Protein AF-A0A4Y2XB57-F1 (afdb_monomer_lite)

Radius of gyration: 17.95 Å; chains: 1; bounding box: 43×47×32 Å

pLDDT: mean 83.17, std 13.21, range [32.44, 96.69]

Sequence (147 aa):
MKPYSHQSNEVQKRIFNYLLSRAGRIVENVFGICSSTFHILRKPILLHAEKEAIVTMTVTLLHNFLRASESSNSSYCPPGTFDDDVNGEYVPGLWSKQGDGPILSLQNVPRRAKGQAKAVREAFAQYFNGSGSVPWQHKHLKIFCSL

Secondary structure (DSSP, 8-state):
-PPPPTT---HHHHHHHHHHHHHHHHHHHHHHHHHHH-GGGGS---S-HHHHHHHHHHHHHHHHHHHHSHHHHHHHS-TT-S-EEETTEEE--HHHHTS--S-PPPP----PPPHHHHHHHHHHHHHHHTTT--TTTTTTTT-TT--

Foldseek 3Di:
DDQDPPPDPDPLSLLLNLVVVVVVLVVVQLLLLLCVVPVCSLDPNPDPPVVVVVVVVVSVVVSCVQCVDPVSCCVSPNPQQGWDQDQLDIRHGPSRVVPPGSDDDPDPDDDDDDPVVVVVSVVVSVCCVPVVPDPCSSRNSPPPPDD

Organism: Araneus ventricosus (NCBI:txid182803)

Structure (mmCIF, N/CA/C/O backbone):
data_AF-A0A4Y2XB57-F1
#
_entry.id   AF-A0A4Y2XB57-F1
#
loop_
_atom_site.group_PDB
_atom_site.id
_atom_site.type_symbol
_atom_site.label_atom_id
_atom_site.label_alt_id
_atom_site.label_comp_id
_atom_site.label_asym_id
_atom_site.label_entity_id
_atom_site.label_seq_id
_atom_site.pdbx_PDB_ins_code
_atom_site.Cartn_x
_atom_site.Cartn_y
_atom_site.Cartn_z
_atom_site.occupancy
_atom_site.B_iso_or_equiv
_atom_site.auth_seq_id
_atom_site.auth_comp_id
_atom_site.auth_asym_id
_atom_site.auth_atom_id
_atom_site.pdbx_PDB_model_num
ATOM 1 N N . MET A 1 1 ? -9.200 -3.617 4.477 1.00 86.25 1 MET A N 1
ATOM 2 C CA . MET A 1 1 ? -10.327 -4.585 4.382 1.00 86.25 1 MET A CA 1
ATOM 3 C C . MET A 1 1 ? -10.053 -5.757 5.317 1.00 86.25 1 MET A C 1
ATOM 5 O O . MET A 1 1 ? -8.886 -6.037 5.536 1.00 86.25 1 MET A O 1
ATOM 9 N N . LYS A 1 2 ? -11.063 -6.426 5.899 1.00 85.56 2 LYS A N 1
ATOM 10 C CA . LYS A 1 2 ? -10.803 -7.563 6.808 1.00 85.56 2 LYS A CA 1
ATOM 11 C C . LYS A 1 2 ? -10.494 -8.840 6.006 1.00 85.56 2 LYS A C 1
ATOM 13 O O . LYS A 1 2 ? -11.369 -9.233 5.230 1.00 85.56 2 LYS A O 1
ATOM 18 N N . PRO A 1 3 ? -9.351 -9.520 6.210 1.00 88.81 3 PRO A N 1
ATOM 19 C CA . PRO A 1 3 ? -9.056 -10.781 5.527 1.00 88.81 3 PRO A CA 1
ATOM 20 C C . PRO A 1 3 ? -10.051 -11.893 5.905 1.00 88.81 3 PRO A C 1
ATOM 22 O O . PRO A 1 3 ? -10.810 -11.788 6.881 1.00 88.81 3 PRO A O 1
ATOM 25 N N . TYR A 1 4 ? -10.098 -12.958 5.106 1.00 88.88 4 TYR A N 1
ATOM 26 C CA . TYR A 1 4 ? -10.741 -14.213 5.501 1.00 88.88 4 TYR A CA 1
ATOM 27 C C . TYR A 1 4 ? -9.975 -14.865 6.655 1.00 88.88 4 TYR A C 1
ATOM 29 O O . TYR A 1 4 ? -8.795 -14.587 6.852 1.00 88.88 4 TYR A O 1
ATOM 37 N N . SER A 1 5 ? -10.646 -15.739 7.411 1.00 84.81 5 SER A N 1
ATOM 38 C CA . SER A 1 5 ? -9.977 -16.530 8.450 1.00 84.81 5 SER A CA 1
ATOM 39 C C . SER A 1 5 ? -8.834 -17.344 7.839 1.00 84.81 5 SER A C 1
ATOM 41 O O . SER A 1 5 ? -9.036 -17.999 6.816 1.00 84.81 5 SER A O 1
ATOM 43 N N . HIS A 1 6 ? -7.665 -17.339 8.483 1.00 72.12 6 HIS A N 1
ATOM 44 C CA . HIS A 1 6 ? -6.500 -18.122 8.054 1.00 72.12 6 HIS A CA 1
ATOM 45 C C . HIS A 1 6 ? -6.742 -19.639 8.135 1.00 72.12 6 HIS A C 1
ATOM 47 O O . HIS A 1 6 ? -6.071 -20.398 7.451 1.00 72.12 6 HIS A O 1
ATOM 53 N N . GLN A 1 7 ? -7.751 -20.077 8.897 1.00 71.06 7 GLN A N 1
ATOM 54 C CA . GLN A 1 7 ? -8.180 -21.481 8.992 1.00 71.06 7 GLN A CA 1
ATOM 55 C C . GLN A 1 7 ? -9.039 -21.941 7.798 1.00 71.06 7 GLN A C 1
ATOM 57 O O . GLN A 1 7 ? -9.538 -23.062 7.776 1.00 71.06 7 GLN A O 1
ATOM 62 N N . SER A 1 8 ? -9.277 -21.068 6.817 1.00 68.56 8 SER A N 1
ATOM 63 C CA . SER A 1 8 ? -10.039 -21.415 5.623 1.00 68.56 8 SER A CA 1
ATOM 64 C C . SER A 1 8 ? -9.227 -22.323 4.696 1.00 68.56 8 SER A C 1
ATOM 66 O O . SER A 1 8 ? -8.227 -21.892 4.125 1.00 68.56 8 SER A O 1
ATOM 68 N N . ASN A 1 9 ? -9.727 -23.536 4.452 1.00 71.31 9 ASN A N 1
ATOM 69 C CA . ASN A 1 9 ? -9.143 -24.473 3.483 1.00 71.31 9 ASN A CA 1
ATOM 70 C C . ASN A 1 9 ? -9.411 -24.083 2.018 1.00 71.31 9 ASN A C 1
ATOM 72 O O . ASN A 1 9 ? -8.830 -24.657 1.100 1.00 71.31 9 ASN A O 1
ATOM 76 N N . GLU A 1 10 ? -10.269 -23.090 1.777 1.00 86.25 10 GLU A N 1
ATOM 77 C CA . GLU A 1 10 ? -10.564 -22.619 0.427 1.00 86.25 10 GLU A CA 1
ATOM 78 C C . GLU A 1 10 ? -9.383 -21.835 -0.165 1.00 86.25 10 GLU A C 1
ATOM 80 O O . GLU A 1 10 ? -9.053 -20.728 0.274 1.00 86.25 10 GLU A O 1
ATOM 85 N N . VAL A 1 11 ? -8.793 -22.394 -1.223 1.00 86.25 11 VAL A N 1
ATOM 86 C CA . VAL A 1 11 ? -7.692 -21.807 -2.009 1.00 86.25 11 VAL A CA 1
ATOM 87 C C . VAL A 1 11 ? -7.993 -20.367 -2.435 1.00 86.25 11 VAL A C 1
ATOM 89 O O . VAL A 1 11 ? -7.152 -19.484 -2.305 1.00 86.25 11 VAL A O 1
ATOM 92 N N . GLN A 1 12 ? -9.226 -20.117 -2.859 1.00 88.25 12 GLN A N 1
ATOM 93 C CA . GLN A 1 12 ? -9.713 -18.831 -3.359 1.00 88.25 12 GLN A CA 1
ATOM 94 C C . GLN A 1 12 ? -9.593 -17.710 -2.313 1.00 88.25 12 GLN A C 1
ATOM 96 O O . GLN A 1 12 ? -9.166 -16.590 -2.608 1.00 88.25 12 GLN A O 1
ATOM 101 N N . LYS A 1 13 ? -9.912 -18.032 -1.053 1.00 90.00 13 LYS A N 1
ATOM 102 C CA . LYS A 1 13 ? -9.796 -17.112 0.087 1.00 90.00 13 LYS A CA 1
ATOM 103 C C . LYS A 1 13 ? -8.337 -16.861 0.464 1.00 90.00 13 LYS A C 1
ATOM 105 O O . LYS A 1 13 ? -7.999 -15.747 0.860 1.00 90.00 13 LYS A O 1
ATOM 110 N N . ARG A 1 14 ? -7.466 -17.865 0.304 1.00 86.81 14 ARG A N 1
ATOM 111 C CA . ARG A 1 14 ? -6.014 -17.723 0.511 1.00 86.81 14 ARG A CA 1
ATOM 112 C C . ARG A 1 14 ? -5.379 -16.828 -0.553 1.00 86.81 14 ARG A C 1
ATOM 114 O O . ARG A 1 14 ? -4.599 -15.955 -0.189 1.00 86.81 14 ARG A O 1
ATOM 121 N N . ILE A 1 15 ? -5.769 -16.981 -1.822 1.00 88.44 15 ILE A N 1
ATOM 122 C CA . ILE A 1 15 ? -5.366 -16.089 -2.925 1.00 88.44 15 ILE A CA 1
ATOM 123 C C . ILE A 1 15 ? -5.759 -14.648 -2.600 1.00 88.44 15 ILE A C 1
ATOM 125 O O . ILE A 1 15 ? -4.913 -13.757 -2.621 1.00 88.44 15 ILE A O 1
ATOM 129 N N . PHE A 1 16 ? -7.019 -14.424 -2.221 1.00 90.88 16 PHE A N 1
ATOM 130 C CA . PHE A 1 16 ? -7.487 -13.092 -1.846 1.00 90.88 16 PHE A CA 1
ATOM 131 C C . PHE A 1 16 ? -6.685 -12.500 -0.675 1.00 90.88 16 PHE A C 1
ATOM 133 O O . PHE A 1 16 ? -6.247 -11.354 -0.749 1.00 90.88 16 PHE A O 1
ATOM 140 N N . ASN A 1 17 ? -6.477 -13.269 0.400 1.00 88.94 17 ASN A N 1
ATOM 141 C CA . ASN A 1 17 ? -5.705 -12.808 1.555 1.00 88.94 17 ASN A CA 1
ATOM 142 C C . ASN A 1 17 ? -4.265 -12.449 1.165 1.00 88.94 17 ASN A C 1
ATOM 144 O O . ASN A 1 17 ? -3.777 -11.405 1.589 1.00 88.94 17 ASN A O 1
ATOM 148 N N . TYR A 1 18 ? -3.616 -13.264 0.327 1.00 86.69 18 TYR A N 1
ATOM 149 C CA . TYR A 1 18 ? -2.281 -12.969 -0.189 1.00 86.69 18 TYR A CA 1
ATOM 150 C C . TYR A 1 18 ? -2.250 -11.640 -0.945 1.00 86.69 18 TYR A C 1
ATOM 152 O O . TYR A 1 18 ? -1.437 -10.773 -0.629 1.00 86.69 18 TYR A O 1
ATOM 160 N N . LEU A 1 19 ? -3.150 -11.456 -1.913 1.00 87.94 19 LEU A N 1
ATOM 161 C CA . LEU A 1 19 ? -3.221 -10.229 -2.708 1.00 87.94 19 LEU A CA 1
ATOM 162 C C . LEU A 1 19 ? -3.498 -9.004 -1.835 1.00 87.94 19 LEU A C 1
ATOM 164 O O . LEU A 1 19 ? -2.878 -7.961 -2.029 1.00 87.94 19 LEU A O 1
ATOM 168 N N . LEU A 1 20 ? -4.380 -9.141 -0.842 1.00 89.56 20 LEU A N 1
ATOM 169 C CA . LEU A 1 20 ? -4.674 -8.080 0.114 1.00 89.56 20 LEU A CA 1
ATOM 170 C C . LEU A 1 20 ? -3.430 -7.695 0.927 1.00 89.56 20 LEU A C 1
ATOM 172 O O . LEU A 1 20 ? -3.137 -6.508 1.058 1.00 89.56 20 LEU A O 1
ATOM 176 N N . SER A 1 21 ? -2.686 -8.675 1.442 1.00 85.12 21 SER A N 1
ATOM 177 C CA . SER A 1 21 ? -1.428 -8.425 2.151 1.00 85.12 21 SER A CA 1
ATOM 178 C C . SER A 1 21 ? -0.372 -7.811 1.236 1.00 85.12 21 SER A C 1
ATOM 180 O O . SER A 1 21 ? 0.281 -6.848 1.625 1.00 85.12 21 SER A O 1
ATOM 182 N N . ARG A 1 22 ? -0.226 -8.312 0.004 1.00 86.00 22 ARG A N 1
ATOM 183 C CA . ARG A 1 22 ? 0.715 -7.774 -0.988 1.00 86.00 22 ARG A CA 1
ATOM 184 C C . ARG A 1 22 ? 0.400 -6.318 -1.333 1.00 86.00 22 ARG A C 1
ATOM 186 O O . ARG A 1 22 ? 1.313 -5.503 -1.379 1.00 86.00 22 ARG A O 1
ATOM 193 N N . ALA A 1 23 ? -0.874 -5.975 -1.519 1.00 88.31 23 ALA A N 1
ATOM 194 C CA . ALA A 1 23 ? -1.301 -4.592 -1.724 1.00 88.31 23 ALA A CA 1
ATOM 195 C C . ALA A 1 23 ? -0.975 -3.707 -0.509 1.00 88.31 23 ALA A C 1
ATOM 197 O O . ALA A 1 23 ? -0.488 -2.593 -0.688 1.00 88.31 23 ALA A O 1
ATOM 198 N N . GLY A 1 24 ? -1.181 -4.216 0.713 1.00 86.62 24 GLY A N 1
ATOM 199 C CA . GLY A 1 24 ? -0.780 -3.537 1.950 1.00 86.62 24 GLY A CA 1
ATOM 200 C C . GLY A 1 24 ? 0.713 -3.203 1.979 1.00 86.62 24 GLY A C 1
ATOM 201 O O . GLY A 1 24 ? 1.066 -2.041 2.150 1.00 86.62 24 GLY A O 1
ATOM 202 N N . ARG A 1 25 ? 1.575 -4.184 1.684 1.00 84.19 25 ARG A N 1
ATOM 203 C CA . ARG A 1 25 ? 3.036 -3.990 1.620 1.00 84.19 25 ARG A CA 1
ATOM 204 C C . ARG A 1 25 ? 3.453 -2.938 0.598 1.00 84.19 25 ARG A C 1
ATOM 206 O O . ARG A 1 25 ? 4.346 -2.152 0.867 1.00 84.19 25 ARG A O 1
ATOM 213 N N . ILE A 1 26 ? 2.815 -2.894 -0.577 1.00 87.00 26 ILE A N 1
ATOM 214 C CA . ILE A 1 26 ? 3.115 -1.872 -1.598 1.00 87.00 26 ILE A CA 1
ATOM 215 C C . ILE A 1 26 ? 2.830 -0.469 -1.053 1.00 87.00 26 ILE A C 1
ATOM 217 O O . ILE A 1 26 ? 3.617 0.451 -1.268 1.00 87.00 26 ILE A O 1
ATOM 221 N N . VAL A 1 27 ? 1.715 -0.306 -0.343 1.00 88.25 27 VAL A N 1
ATOM 222 C CA . VAL A 1 27 ? 1.348 0.971 0.275 1.00 88.25 27 VAL A CA 1
ATOM 223 C C . VAL A 1 27 ? 2.339 1.332 1.386 1.00 88.25 27 VAL A C 1
ATOM 225 O O . VAL A 1 27 ? 2.857 2.448 1.396 1.00 88.25 27 VAL A O 1
ATOM 228 N N . GLU A 1 28 ? 2.656 0.389 2.272 1.00 85.88 28 GLU A N 1
ATOM 229 C CA . GLU A 1 28 ? 3.623 0.572 3.363 1.00 85.88 28 GLU A CA 1
ATOM 230 C C . GLU A 1 28 ? 5.021 0.926 2.844 1.00 85.88 28 GLU A C 1
ATOM 232 O O . GLU A 1 28 ? 5.608 1.889 3.325 1.00 85.88 28 GLU A O 1
ATOM 237 N N . ASN A 1 29 ? 5.496 0.248 1.795 1.00 87.56 29 ASN A N 1
ATOM 238 C CA . ASN A 1 29 ? 6.737 0.556 1.081 1.00 87.56 29 ASN A CA 1
ATOM 239 C C . ASN A 1 29 ? 6.827 2.038 0.679 1.00 87.56 29 ASN A C 1
ATOM 241 O O . ASN A 1 29 ? 7.823 2.712 0.948 1.00 87.56 29 ASN A O 1
ATOM 245 N N . VAL A 1 30 ? 5.781 2.560 0.028 1.00 89.25 30 VAL A N 1
ATOM 246 C CA . VAL A 1 30 ? 5.756 3.953 -0.445 1.00 89.25 30 VAL A CA 1
ATOM 247 C C . VAL A 1 30 ? 5.736 4.923 0.732 1.00 89.25 30 VAL A C 1
ATOM 249 O O . VAL A 1 30 ? 6.522 5.871 0.756 1.00 89.25 30 VAL A O 1
ATOM 252 N N . PHE A 1 31 ? 4.879 4.689 1.729 1.00 87.69 31 PHE A N 1
ATOM 253 C CA . PHE A 1 31 ? 4.825 5.545 2.914 1.00 87.69 31 PHE A CA 1
ATOM 254 C C . PHE A 1 31 ? 6.129 5.511 3.714 1.00 87.69 31 PHE A C 1
ATOM 256 O O . PHE A 1 31 ? 6.581 6.558 4.174 1.00 87.69 31 PHE A O 1
ATOM 263 N N . GLY A 1 32 ? 6.763 4.348 3.836 1.00 86.56 32 GLY A N 1
ATOM 264 C CA . GLY A 1 32 ? 8.053 4.164 4.486 1.00 86.56 32 GLY A CA 1
ATOM 265 C C . GLY A 1 32 ? 9.127 5.055 3.873 1.00 86.56 32 GLY A C 1
ATOM 266 O O . GLY A 1 32 ? 9.702 5.889 4.570 1.00 86.56 32 GLY A O 1
ATOM 267 N N . ILE A 1 33 ? 9.312 4.969 2.556 1.00 88.94 33 ILE A N 1
ATOM 268 C CA . ILE A 1 33 ? 10.293 5.775 1.807 1.00 88.94 33 ILE A CA 1
ATOM 269 C C . ILE A 1 33 ? 9.960 7.270 1.856 1.00 88.94 33 ILE A C 1
ATOM 271 O O . ILE A 1 33 ? 10.834 8.114 2.078 1.00 88.94 33 ILE A O 1
ATOM 275 N N . CYS A 1 34 ? 8.688 7.625 1.669 1.00 91.25 34 CYS A N 1
ATOM 276 C CA . CYS A 1 34 ? 8.257 9.016 1.754 1.00 91.25 34 CYS A CA 1
ATOM 277 C C . CYS A 1 34 ? 8.486 9.585 3.158 1.00 91.25 34 CYS A C 1
ATOM 279 O O . CYS A 1 34 ? 8.935 10.717 3.283 1.00 91.25 34 CYS A O 1
ATOM 281 N N . SER A 1 35 ? 8.228 8.818 4.215 1.00 87.88 35 SER A N 1
ATOM 282 C CA . SER A 1 35 ? 8.407 9.276 5.595 1.00 87.88 35 SER A CA 1
ATOM 283 C C . SER A 1 35 ? 9.872 9.329 6.037 1.00 87.88 35 SER A C 1
ATOM 285 O O . SER A 1 35 ? 10.237 10.219 6.808 1.00 87.88 35 SER A O 1
ATOM 287 N N . SER A 1 36 ? 10.726 8.438 5.521 1.00 85.88 36 SER A N 1
ATOM 288 C CA . SER A 1 36 ? 12.169 8.478 5.779 1.00 85.88 36 SER A CA 1
ATOM 289 C C . SER A 1 36 ? 12.833 9.671 5.094 1.00 85.88 36 SER A C 1
ATOM 291 O O . SER A 1 36 ? 13.729 10.275 5.675 1.00 85.88 36 SER A O 1
ATOM 293 N N . THR A 1 37 ? 12.357 10.058 3.905 1.00 88.94 37 THR A N 1
ATOM 294 C CA . THR A 1 37 ? 12.928 11.188 3.156 1.00 88.94 37 THR A CA 1
ATOM 295 C C . THR A 1 37 ? 12.294 12.526 3.535 1.00 88.94 37 THR A C 1
ATOM 297 O O . THR A 1 37 ? 12.988 13.508 3.794 1.00 88.94 37 THR A O 1
ATOM 300 N N . PHE A 1 38 ? 10.964 12.600 3.568 1.00 91.69 38 PHE A N 1
ATOM 301 C CA . PHE A 1 38 ? 10.224 13.832 3.824 1.00 91.69 38 PHE A CA 1
ATOM 302 C C . PHE A 1 38 ? 9.823 13.890 5.295 1.00 91.69 38 PHE A C 1
ATOM 304 O O . PHE A 1 38 ? 8.746 13.449 5.695 1.00 91.69 38 PHE A O 1
ATOM 311 N N . HIS A 1 39 ? 10.687 14.493 6.112 1.00 88.62 39 HIS A N 1
ATOM 312 C CA . HIS A 1 39 ? 10.518 14.563 7.567 1.00 88.62 39 HIS A CA 1
ATOM 313 C C . HIS A 1 39 ? 9.185 15.166 8.041 1.00 88.62 39 HIS A C 1
ATOM 315 O O . HIS A 1 39 ? 8.753 14.869 9.155 1.00 88.62 39 HIS A O 1
ATOM 321 N N . ILE A 1 40 ? 8.507 15.959 7.203 1.00 90.25 40 ILE A N 1
ATOM 322 C CA . ILE A 1 40 ? 7.161 16.478 7.483 1.00 90.25 40 ILE A CA 1
ATOM 323 C C . ILE A 1 40 ? 6.134 15.363 7.739 1.00 90.25 40 ILE A C 1
ATOM 325 O O . ILE A 1 40 ? 5.201 15.571 8.505 1.00 90.25 40 ILE A O 1
ATOM 329 N N . LEU A 1 41 ? 6.332 14.171 7.165 1.00 89.06 41 LEU A N 1
ATOM 330 C CA . LEU A 1 41 ? 5.455 13.013 7.348 1.00 89.06 41 LEU A CA 1
ATOM 331 C C . LEU A 1 41 ? 5.780 12.184 8.601 1.00 89.06 41 LEU A C 1
ATOM 333 O O . LEU A 1 41 ? 5.040 11.260 8.927 1.00 89.06 41 LEU A O 1
ATOM 337 N N . ARG A 1 42 ? 6.882 12.472 9.311 1.00 85.00 42 ARG A N 1
ATOM 338 C CA . ARG A 1 42 ? 7.278 11.712 10.515 1.00 85.00 42 ARG A CA 1
ATOM 339 C C . ARG A 1 42 ? 6.477 12.096 11.757 1.00 85.00 42 ARG A C 1
ATOM 341 O O . ARG A 1 42 ? 6.538 11.389 12.759 1.00 85.00 42 ARG A O 1
ATOM 348 N N . LYS A 1 43 ? 5.780 13.233 11.726 1.00 83.31 43 LYS A N 1
ATOM 349 C CA . LYS A 1 43 ? 4.985 13.764 12.839 1.00 83.31 43 LYS A CA 1
ATOM 350 C C . LYS A 1 43 ? 3.585 14.133 12.346 1.00 83.31 43 LYS A C 1
ATOM 352 O O . LYS A 1 43 ? 3.434 14.427 11.162 1.00 83.31 43 LYS A O 1
ATOM 357 N N . PRO A 1 44 ? 2.575 14.160 13.236 1.00 85.31 44 PRO A N 1
ATOM 358 C CA . PRO A 1 44 ? 1.261 14.685 12.891 1.00 85.31 44 PRO A CA 1
ATOM 359 C C . PRO 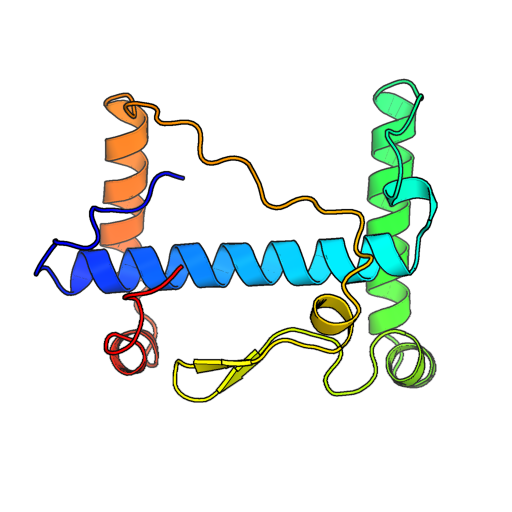A 1 44 ? 1.373 16.078 12.263 1.00 85.31 44 PRO A C 1
ATOM 361 O O . PRO A 1 44 ? 2.038 16.962 12.810 1.00 85.31 44 PRO A O 1
ATOM 364 N N . ILE A 1 45 ? 0.730 16.265 11.111 1.00 87.81 45 ILE A N 1
ATOM 365 C CA . ILE A 1 45 ? 0.742 17.535 10.390 1.00 87.81 45 ILE A CA 1
ATOM 366 C C . ILE A 1 45 ? -0.270 18.461 11.068 1.00 87.81 45 ILE A C 1
ATOM 368 O O . ILE A 1 45 ? -1.476 18.305 10.918 1.00 87.81 45 ILE A O 1
ATOM 372 N N . LEU A 1 46 ? 0.220 19.435 11.834 1.00 90.62 46 LEU A N 1
ATOM 373 C CA . LEU A 1 46 ? -0.615 20.415 12.538 1.00 90.62 46 LEU A CA 1
ATOM 374 C C . LEU A 1 46 ? -1.034 21.564 11.601 1.00 90.62 46 LEU A C 1
ATOM 376 O O . LEU A 1 46 ? -0.736 22.729 11.857 1.00 90.62 46 LEU A O 1
ATOM 380 N N . LEU A 1 47 ? -1.681 21.231 10.482 1.00 92.06 47 LEU A N 1
ATOM 381 C CA . LEU A 1 47 ? -2.195 22.184 9.494 1.00 92.06 47 LEU A CA 1
ATOM 382 C C . LEU A 1 47 ? -3.696 21.970 9.268 1.00 92.06 47 LEU A C 1
ATOM 384 O O . LEU A 1 47 ? -4.251 20.926 9.592 1.00 92.06 47 LEU A O 1
ATOM 388 N N . HIS A 1 48 ? -4.360 22.962 8.675 1.00 94.56 48 HIS A N 1
ATOM 389 C CA . HIS A 1 48 ? -5.720 22.782 8.169 1.00 94.56 48 HIS A CA 1
ATOM 390 C C . HIS A 1 48 ? -5.735 21.801 6.989 1.00 94.56 48 HIS A C 1
ATOM 392 O O . HIS A 1 48 ? -4.786 21.775 6.202 1.00 94.56 48 HIS A O 1
ATOM 398 N N . ALA A 1 49 ? -6.842 21.069 6.830 1.00 93.19 49 ALA A N 1
ATOM 399 C CA . ALA A 1 49 ? -7.002 20.014 5.825 1.00 93.19 49 ALA A CA 1
ATOM 400 C C . ALA A 1 49 ? -6.642 20.459 4.393 1.00 93.19 49 ALA A C 1
ATOM 402 O O . ALA A 1 49 ? -6.036 19.701 3.643 1.00 93.19 49 ALA A O 1
ATOM 403 N N . GLU A 1 50 ? -6.945 21.708 4.024 1.00 94.81 50 GLU A N 1
ATOM 404 C CA . GLU A 1 50 ? -6.583 22.272 2.715 1.00 94.81 50 GLU A CA 1
ATOM 405 C C . GLU A 1 50 ? -5.065 22.303 2.492 1.00 94.81 50 GLU A C 1
ATOM 407 O O . GLU A 1 50 ? -4.569 21.913 1.436 1.00 94.81 50 GLU A O 1
ATOM 412 N N . LYS A 1 51 ? -4.305 22.729 3.507 1.00 94.06 51 LYS A N 1
ATOM 413 C CA . LYS A 1 51 ? -2.840 22.792 3.443 1.00 94.06 51 LYS A CA 1
ATOM 414 C C . LYS A 1 51 ? -2.219 21.405 3.553 1.00 94.06 51 LYS A C 1
ATOM 416 O O . LYS A 1 51 ? -1.236 21.136 2.871 1.00 94.06 51 LYS A O 1
ATOM 421 N N . GLU A 1 52 ? -2.795 20.527 4.372 1.00 93.25 52 GLU A N 1
ATOM 422 C CA . GLU A 1 52 ? -2.371 19.128 4.467 1.00 93.25 52 GLU A CA 1
ATOM 423 C C . GLU A 1 52 ? -2.481 18.428 3.105 1.00 93.25 52 GLU A C 1
ATOM 425 O O . GLU A 1 52 ? -1.509 17.827 2.652 1.00 93.25 52 GLU A O 1
ATOM 430 N N . ALA A 1 53 ? -3.600 18.602 2.392 1.00 94.56 53 ALA A N 1
ATOM 431 C CA . ALA A 1 53 ? -3.790 18.032 1.059 1.00 94.56 53 ALA A CA 1
ATOM 432 C C . ALA A 1 53 ? -2.726 18.515 0.055 1.00 94.56 53 ALA A C 1
ATOM 434 O O . ALA A 1 53 ? -2.176 17.713 -0.705 1.00 94.56 53 ALA A O 1
ATOM 435 N N . ILE A 1 54 ? -2.383 19.810 0.085 1.00 96.50 54 ILE A N 1
ATOM 436 C CA . ILE A 1 54 ? -1.315 20.380 -0.751 1.00 96.50 54 ILE A CA 1
ATOM 437 C C . ILE A 1 54 ? 0.037 19.745 -0.406 1.00 96.50 54 ILE A C 1
ATOM 439 O O . ILE A 1 54 ? 0.783 19.364 -1.311 1.00 96.50 54 ILE A O 1
ATOM 443 N N . VAL A 1 55 ? 0.353 19.588 0.883 1.00 95.25 55 VAL A N 1
ATOM 444 C CA . VAL A 1 55 ? 1.591 18.937 1.339 1.00 95.25 55 VAL A CA 1
ATOM 445 C C . VAL A 1 55 ? 1.654 17.491 0.844 1.00 95.25 55 VAL A C 1
ATOM 447 O O . VAL A 1 55 ? 2.654 17.103 0.238 1.00 95.25 55 VAL A O 1
ATOM 450 N N . THR A 1 56 ? 0.591 16.704 1.024 1.00 94.00 56 THR A N 1
ATOM 451 C CA . THR A 1 56 ? 0.534 15.302 0.577 1.00 94.00 56 THR A CA 1
ATOM 452 C C . THR A 1 56 ? 0.710 15.175 -0.936 1.00 94.00 56 THR A C 1
ATOM 454 O O . THR A 1 56 ? 1.459 14.314 -1.411 1.00 94.00 56 THR A O 1
ATOM 457 N N . MET A 1 57 ? 0.059 16.048 -1.709 1.00 95.94 57 MET A N 1
ATOM 458 C CA . MET A 1 57 ? 0.185 16.055 -3.166 1.00 95.94 57 MET A CA 1
ATOM 459 C C . MET A 1 57 ? 1.599 16.451 -3.599 1.00 95.94 57 MET A C 1
ATOM 461 O O . MET A 1 57 ? 2.174 15.805 -4.471 1.00 95.94 57 MET A O 1
ATOM 465 N N . THR A 1 58 ? 2.198 17.444 -2.940 1.00 96.69 58 THR A N 1
ATOM 466 C CA . THR A 1 58 ? 3.581 17.874 -3.197 1.00 96.69 58 THR A CA 1
ATOM 467 C C . THR A 1 58 ? 4.574 16.748 -2.923 1.00 96.69 58 THR A C 1
ATOM 469 O O . THR A 1 58 ? 5.442 16.482 -3.751 1.00 96.69 58 THR A O 1
ATOM 472 N N . VAL A 1 59 ? 4.418 16.028 -1.808 1.00 96.00 59 VAL A N 1
ATOM 473 C CA . VAL A 1 59 ? 5.243 14.854 -1.484 1.00 96.00 59 VAL A CA 1
ATOM 474 C C . VAL A 1 59 ? 5.111 13.773 -2.556 1.00 96.00 59 VAL A C 1
ATOM 476 O O . VAL A 1 59 ? 6.114 13.209 -2.986 1.00 96.00 59 VAL A O 1
ATOM 479 N N . THR A 1 60 ? 3.891 13.508 -3.024 1.00 95.12 60 THR A N 1
ATOM 480 C CA . THR A 1 60 ? 3.635 12.497 -4.060 1.00 95.12 60 THR A CA 1
ATOM 481 C C . THR A 1 60 ? 4.267 12.901 -5.395 1.00 95.12 60 THR A C 1
ATOM 483 O O . THR A 1 60 ? 4.897 12.078 -6.059 1.00 95.12 60 THR A O 1
ATOM 486 N N . LEU A 1 61 ? 4.158 14.178 -5.774 1.00 96.44 61 LEU A N 1
ATOM 487 C CA . LEU A 1 61 ? 4.803 14.726 -6.968 1.00 96.44 61 LEU A CA 1
ATOM 488 C C . LEU A 1 61 ? 6.329 14.620 -6.882 1.00 96.44 61 LEU A C 1
ATOM 490 O O . LEU A 1 61 ? 6.954 14.152 -7.831 1.00 96.44 61 LEU A O 1
ATOM 494 N N . LEU A 1 62 ? 6.922 14.989 -5.744 1.00 95.56 62 LEU A N 1
ATOM 495 C CA . LEU A 1 62 ? 8.365 14.886 -5.520 1.00 95.56 62 LEU A CA 1
ATOM 496 C C . LEU A 1 62 ? 8.846 13.433 -5.548 1.00 95.56 62 LEU A C 1
ATOM 498 O O . LEU A 1 62 ? 9.852 13.146 -6.188 1.00 95.56 62 LEU A O 1
ATOM 502 N N . HIS A 1 63 ? 8.119 12.511 -4.912 1.00 94.00 63 HIS A N 1
ATOM 503 C CA . HIS A 1 63 ? 8.420 11.079 -4.968 1.00 94.00 63 HIS A CA 1
ATOM 504 C C . HIS A 1 63 ? 8.455 10.573 -6.416 1.00 94.00 63 HIS A C 1
ATOM 506 O O . HIS A 1 63 ? 9.418 9.926 -6.827 1.00 94.00 63 HIS A O 1
ATOM 512 N N . ASN A 1 64 ? 7.432 10.906 -7.207 1.00 94.44 64 ASN A N 1
ATOM 513 C CA . ASN A 1 64 ? 7.357 10.505 -8.611 1.00 94.44 64 ASN A CA 1
ATOM 514 C C . ASN A 1 64 ? 8.486 11.129 -9.440 1.00 94.44 64 ASN A C 1
ATOM 516 O O . ASN A 1 64 ? 9.111 10.435 -10.238 1.00 94.44 64 ASN A O 1
ATOM 520 N N . PHE A 1 65 ? 8.778 12.413 -9.224 1.00 94.75 65 PHE A N 1
ATOM 521 C CA . PHE A 1 65 ? 9.857 13.124 -9.907 1.00 94.75 65 PHE A CA 1
ATOM 522 C C . PHE A 1 65 ? 11.231 12.502 -9.620 1.00 94.75 65 PHE A C 1
ATOM 524 O O . PHE A 1 65 ? 11.976 12.202 -10.551 1.00 94.75 65 PHE A O 1
ATOM 531 N N . LEU A 1 66 ? 11.545 12.235 -8.347 1.00 94.12 66 LEU A N 1
ATOM 532 C CA . LEU A 1 66 ? 12.824 11.643 -7.935 1.00 94.12 66 LEU A CA 1
ATOM 533 C C . LEU A 1 66 ? 13.017 10.219 -8.465 1.00 94.12 66 LEU A C 1
ATOM 535 O O . LEU A 1 66 ? 14.152 9.809 -8.708 1.00 94.12 66 LEU A O 1
ATOM 539 N N . ARG A 1 67 ? 11.925 9.477 -8.672 1.00 92.69 67 ARG A N 1
ATOM 540 C CA . ARG A 1 67 ? 11.956 8.133 -9.262 1.00 92.69 67 ARG A CA 1
ATOM 541 C C . ARG A 1 67 ? 12.020 8.124 -10.785 1.00 92.69 67 ARG A C 1
ATOM 543 O O . ARG A 1 67 ? 12.447 7.123 -11.350 1.00 92.69 67 ARG A O 1
ATOM 550 N N . ALA A 1 68 ? 11.575 9.190 -11.445 1.00 93.50 68 ALA A N 1
ATOM 551 C CA . ALA A 1 68 ? 11.498 9.241 -12.902 1.00 93.50 68 ALA A CA 1
ATOM 552 C C . ALA A 1 68 ? 12.875 9.370 -13.573 1.00 93.50 68 ALA A C 1
ATOM 554 O O . ALA A 1 68 ? 13.057 8.860 -14.675 1.00 93.50 68 ALA A O 1
ATOM 555 N N . SER A 1 69 ? 13.837 10.038 -12.928 1.00 91.75 69 SER A N 1
ATOM 556 C CA . SER A 1 69 ? 15.199 10.176 -13.456 1.00 91.75 69 SER A CA 1
ATOM 557 C C . SER A 1 69 ? 16.128 9.106 -12.888 1.00 91.75 69 SER A C 1
ATOM 559 O O . SER A 1 69 ? 16.210 8.931 -11.675 1.00 91.75 69 SER A O 1
ATOM 561 N N . GLU A 1 70 ? 16.886 8.433 -13.754 1.00 85.31 70 GLU A N 1
ATOM 562 C CA . GLU A 1 70 ? 17.855 7.403 -13.357 1.00 85.31 70 GLU A CA 1
ATOM 563 C C . GLU A 1 70 ? 18.931 7.956 -12.407 1.00 85.31 70 GLU A C 1
ATOM 565 O O . GLU A 1 70 ? 19.261 7.322 -11.405 1.00 85.31 70 GLU A O 1
ATOM 570 N N . SER A 1 71 ? 19.394 9.187 -12.656 1.00 86.75 71 SER A N 1
ATOM 571 C CA . SER A 1 71 ? 20.429 9.858 -11.858 1.00 86.75 71 SER A CA 1
ATOM 572 C C . SER A 1 71 ? 19.996 10.193 -10.428 1.00 86.75 71 SER A C 1
ATOM 574 O O . SER A 1 71 ? 20.817 10.172 -9.512 1.00 86.75 71 SER A O 1
ATOM 576 N N . SER A 1 72 ? 18.714 10.508 -10.213 1.00 89.19 72 SER A N 1
ATOM 577 C CA . SER A 1 72 ? 18.172 10.758 -8.873 1.00 89.19 72 SER A CA 1
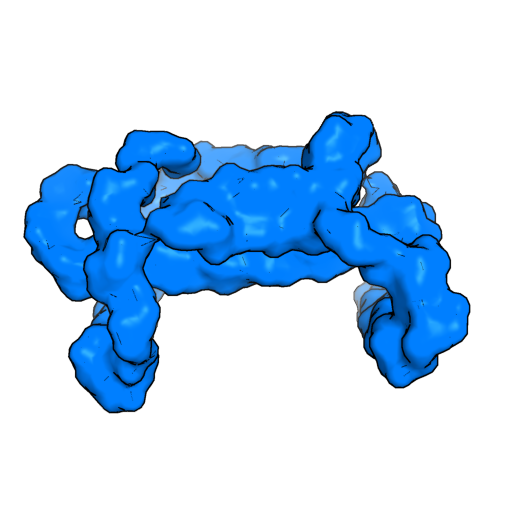ATOM 578 C C . SER A 1 72 ? 17.679 9.476 -8.219 1.00 89.19 72 SER A C 1
ATOM 580 O O . SER A 1 72 ? 17.826 9.324 -7.008 1.00 89.19 72 SER A O 1
ATOM 582 N N . ASN A 1 73 ? 17.135 8.538 -8.996 1.00 90.94 73 ASN A N 1
ATOM 583 C CA . ASN A 1 73 ? 16.564 7.300 -8.482 1.00 90.94 73 ASN A CA 1
ATOM 584 C C . ASN A 1 73 ? 17.627 6.408 -7.830 1.00 90.94 73 ASN A C 1
ATOM 586 O O . ASN A 1 73 ? 17.359 5.843 -6.775 1.00 90.94 73 ASN A O 1
ATOM 590 N N . SER A 1 74 ? 18.844 6.339 -8.384 1.00 88.81 74 SER A N 1
ATOM 591 C CA . SER A 1 74 ? 19.941 5.565 -7.780 1.00 88.81 74 SER A CA 1
ATOM 592 C C . SER A 1 74 ? 20.283 6.021 -6.357 1.00 88.81 74 SER A C 1
ATOM 594 O O . SER A 1 74 ? 20.673 5.205 -5.528 1.00 88.81 74 SER A O 1
ATOM 596 N N . SER A 1 75 ? 20.121 7.316 -6.077 1.00 89.50 75 SER A N 1
ATOM 597 C CA . SER A 1 75 ? 20.390 7.919 -4.768 1.00 89.50 75 SER A CA 1
ATOM 598 C C . SER A 1 75 ? 19.153 7.929 -3.864 1.00 89.50 75 SER A C 1
ATOM 600 O O . SER A 1 75 ? 19.271 7.742 -2.658 1.00 89.50 75 SER A O 1
ATOM 602 N N . TYR A 1 76 ? 17.963 8.147 -4.433 1.00 91.62 76 TYR A N 1
ATOM 603 C CA . TYR A 1 76 ? 16.698 8.242 -3.698 1.00 91.62 76 TYR A CA 1
ATOM 604 C C . TYR A 1 76 ? 16.130 6.873 -3.300 1.00 91.62 76 TYR A C 1
ATOM 606 O O . TYR A 1 76 ? 15.624 6.700 -2.193 1.00 91.62 76 TYR A O 1
ATOM 614 N N . CYS A 1 77 ? 16.199 5.897 -4.202 1.00 89.88 77 CYS A N 1
ATOM 615 C CA . CYS A 1 77 ? 15.715 4.531 -4.025 1.00 89.88 77 CYS A CA 1
ATOM 616 C C . CYS A 1 77 ? 16.751 3.544 -4.591 1.00 89.88 77 CYS A C 1
ATOM 618 O O . CYS A 1 77 ? 16.498 2.928 -5.634 1.00 89.88 77 CYS A O 1
ATOM 620 N N . PRO A 1 78 ? 17.926 3.398 -3.945 1.00 88.94 78 PRO A N 1
ATOM 621 C CA . PRO A 1 78 ? 18.922 2.423 -4.373 1.00 88.94 78 PRO A CA 1
ATOM 622 C C . PRO A 1 78 ? 18.341 0.995 -4.455 1.00 88.94 78 PRO A C 1
ATOM 624 O O . PRO A 1 78 ? 17.337 0.672 -3.810 1.00 88.94 78 PRO A O 1
ATOM 627 N N . PRO A 1 79 ? 18.959 0.092 -5.236 1.00 87.19 79 PRO A N 1
ATOM 628 C CA . PRO A 1 79 ? 18.523 -1.300 -5.306 1.00 87.19 79 PRO A CA 1
ATOM 629 C C . PRO A 1 79 ? 18.399 -1.933 -3.912 1.00 87.19 79 PRO A C 1
ATOM 631 O O . PRO A 1 79 ? 19.293 -1.812 -3.077 1.00 87.19 79 PRO A O 1
ATOM 634 N N . GLY A 1 80 ? 17.273 -2.603 -3.659 1.00 87.25 80 GLY A N 1
ATOM 635 C CA . GLY A 1 80 ? 16.962 -3.183 -2.350 1.00 87.25 80 GLY A CA 1
ATOM 636 C C . GLY A 1 80 ? 16.338 -2.212 -1.342 1.00 87.25 80 GLY A C 1
ATOM 637 O O . GLY A 1 80 ? 16.128 -2.604 -0.195 1.00 87.25 80 GLY A O 1
ATOM 638 N N . THR A 1 81 ? 16.012 -0.969 -1.728 1.00 87.44 81 THR A N 1
ATOM 639 C CA . THR A 1 81 ? 15.251 -0.062 -0.855 1.00 87.44 81 THR A CA 1
ATOM 640 C C . THR A 1 81 ? 13.908 -0.662 -0.472 1.00 87.44 81 THR A C 1
ATOM 642 O O . THR A 1 81 ? 13.637 -0.739 0.720 1.00 87.44 81 THR A O 1
ATOM 645 N N . PHE A 1 82 ? 13.103 -1.079 -1.452 1.00 86.75 82 PHE A N 1
ATOM 646 C CA . PHE A 1 82 ? 11.746 -1.605 -1.273 1.00 86.75 82 PHE A CA 1
ATOM 647 C C . PHE A 1 82 ? 11.734 -3.025 -0.700 1.00 86.75 82 PHE A C 1
ATOM 649 O O . PHE A 1 82 ? 12.650 -3.803 -0.963 1.00 86.75 82 PHE A O 1
ATOM 656 N N . ASP A 1 83 ? 10.664 -3.371 0.015 1.00 86.69 83 ASP A N 1
ATOM 657 C CA . ASP A 1 83 ? 10.371 -4.763 0.345 1.00 86.69 83 ASP A CA 1
ATOM 658 C C . ASP A 1 83 ? 10.034 -5.538 -0.929 1.00 86.69 83 ASP A C 1
ATOM 660 O O . ASP A 1 83 ? 9.311 -5.032 -1.798 1.00 86.69 83 ASP A O 1
ATOM 664 N N . ASP A 1 84 ? 10.507 -6.777 -0.999 1.00 82.00 84 ASP A N 1
ATOM 665 C CA . ASP A 1 84 ? 10.328 -7.664 -2.143 1.00 82.00 84 ASP A CA 1
ATOM 666 C C . ASP A 1 84 ? 9.608 -8.963 -1.743 1.00 82.00 84 ASP A C 1
ATOM 668 O O . ASP A 1 84 ? 9.447 -9.296 -0.564 1.00 82.00 84 ASP A O 1
ATOM 672 N N . ASP A 1 85 ? 9.136 -9.695 -2.744 1.00 76.75 85 ASP A N 1
ATOM 673 C CA . ASP A 1 85 ? 8.533 -11.016 -2.608 1.00 76.75 85 ASP A CA 1
ATOM 674 C C . ASP A 1 85 ? 9.271 -11.979 -3.541 1.00 76.75 85 ASP A C 1
ATOM 676 O O . ASP A 1 85 ? 8.954 -12.111 -4.729 1.00 76.75 85 ASP A O 1
ATOM 680 N N . VAL A 1 86 ? 10.289 -12.644 -2.995 1.00 78.88 86 VAL A N 1
ATOM 681 C CA . VAL A 1 86 ? 11.091 -13.617 -3.734 1.00 78.88 86 VAL A CA 1
ATOM 682 C C . VAL A 1 86 ? 10.510 -14.996 -3.455 1.00 78.88 86 VAL A C 1
ATOM 684 O O . VAL A 1 86 ? 10.573 -15.506 -2.342 1.00 78.88 86 VAL A O 1
ATOM 687 N N . ASN A 1 87 ? 9.915 -15.618 -4.475 1.00 71.69 87 ASN A N 1
ATOM 688 C CA . ASN A 1 87 ? 9.320 -16.959 -4.389 1.00 71.69 87 ASN A CA 1
ATOM 689 C C . ASN A 1 87 ? 8.215 -17.137 -3.322 1.00 71.69 87 ASN A C 1
ATOM 691 O O . ASN A 1 87 ? 7.901 -18.267 -2.951 1.00 71.69 87 ASN A O 1
ATOM 695 N N . GLY A 1 88 ? 7.546 -16.071 -2.876 1.00 66.25 88 GLY A N 1
ATOM 696 C CA . GLY A 1 88 ? 6.498 -16.140 -1.844 1.00 66.25 88 GLY A CA 1
ATOM 697 C C . GLY A 1 88 ? 6.988 -15.798 -0.458 1.00 66.25 88 GLY A C 1
ATOM 698 O O . GLY A 1 88 ? 6.174 -15.745 0.466 1.00 66.25 88 GLY A O 1
ATOM 699 N N . GLU A 1 89 ? 8.288 -15.563 -0.320 1.00 72.62 89 GLU A N 1
ATOM 700 C CA . GLU A 1 89 ? 8.886 -15.105 0.913 1.00 72.62 89 GLU A CA 1
ATOM 701 C C . GLU A 1 89 ? 9.049 -13.594 0.874 1.00 72.62 89 GLU A C 1
ATOM 703 O O . GLU A 1 89 ? 9.598 -13.009 -0.061 1.00 72.62 89 GLU A O 1
ATOM 708 N 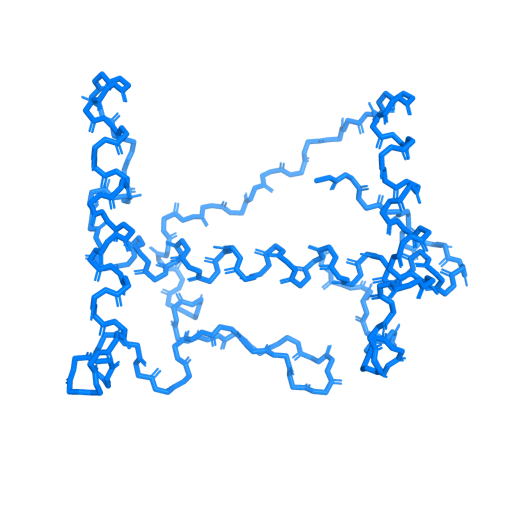N . TYR A 1 90 ? 8.525 -12.966 1.920 1.00 78.38 90 TYR A N 1
ATOM 709 C CA . TYR A 1 90 ? 8.698 -11.547 2.151 1.00 78.38 90 TYR A CA 1
ATOM 710 C C . TYR A 1 90 ? 10.158 -11.268 2.504 1.00 78.38 90 TYR A C 1
ATOM 712 O O . TYR A 1 90 ? 10.673 -11.790 3.495 1.00 78.38 90 TYR A O 1
ATOM 720 N N . VAL A 1 91 ? 10.802 -10.421 1.708 1.00 84.69 91 VAL A N 1
ATOM 721 C CA . VAL A 1 91 ? 12.168 -9.962 1.936 1.00 84.69 91 VAL A CA 1
ATOM 722 C C . VAL A 1 91 ? 12.111 -8.479 2.308 1.00 84.69 91 VAL A C 1
ATOM 724 O O . VAL A 1 91 ? 11.776 -7.662 1.451 1.00 84.69 91 VAL A O 1
ATOM 727 N N . PRO A 1 92 ? 12.431 -8.102 3.560 1.00 83.06 92 PRO A N 1
ATOM 728 C CA . PRO A 1 92 ? 12.397 -6.704 3.971 1.00 83.06 92 PRO A CA 1
ATOM 729 C C . PRO A 1 92 ? 13.502 -5.899 3.279 1.00 83.06 92 PRO A C 1
ATOM 731 O O . PRO A 1 92 ? 14.678 -6.298 3.267 1.00 83.06 92 PRO A O 1
ATOM 734 N N . GLY A 1 93 ? 13.119 -4.746 2.741 1.00 85.62 93 GLY A N 1
ATOM 735 C CA . GLY A 1 93 ? 13.997 -3.774 2.107 1.00 85.62 93 GLY A CA 1
ATOM 736 C C . GLY A 1 93 ? 14.767 -2.922 3.113 1.00 85.62 93 GLY A C 1
ATOM 737 O O . GLY A 1 93 ? 14.580 -3.008 4.332 1.00 85.62 93 GLY A O 1
ATOM 738 N N . LEU A 1 94 ? 15.663 -2.074 2.606 1.00 84.88 94 LEU A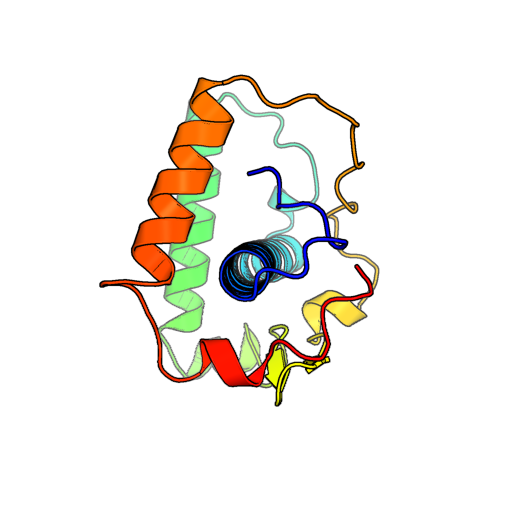 N 1
ATOM 739 C CA . LEU A 1 94 ? 16.484 -1.182 3.434 1.00 84.88 94 LEU A CA 1
ATOM 740 C C . LEU A 1 94 ? 15.636 -0.219 4.275 1.00 84.88 94 LEU A C 1
ATOM 742 O O . LEU A 1 94 ? 16.005 0.047 5.418 1.00 84.88 94 LEU A O 1
ATOM 746 N N . TRP A 1 95 ? 14.507 0.278 3.750 1.00 82.50 95 TRP A N 1
ATOM 747 C CA . TRP A 1 95 ? 13.656 1.212 4.502 1.00 82.50 95 TRP A CA 1
ATOM 748 C C . TRP A 1 95 ? 13.012 0.535 5.726 1.00 82.50 95 TRP A C 1
ATOM 750 O O . TRP A 1 95 ? 12.886 1.160 6.775 1.00 82.50 95 TRP A O 1
ATOM 760 N N . SER A 1 96 ? 12.649 -0.746 5.597 1.00 75.38 96 SER A N 1
ATOM 761 C CA . SER A 1 96 ? 11.979 -1.543 6.632 1.00 75.38 96 SER A CA 1
ATOM 762 C C . SER A 1 96 ? 12.967 -2.019 7.707 1.00 75.38 96 SER A C 1
ATOM 764 O O . SER A 1 96 ? 12.669 -2.006 8.901 1.00 75.38 96 SER A O 1
ATOM 766 N N . LYS A 1 97 ? 14.206 -2.352 7.311 1.00 73.75 97 LYS A N 1
ATOM 767 C CA . LYS A 1 97 ? 15.274 -2.815 8.221 1.00 73.75 97 LYS A CA 1
ATOM 768 C C . LYS A 1 97 ? 15.779 -1.762 9.205 1.00 73.75 97 LYS A C 1
ATOM 770 O O . LYS A 1 97 ? 16.324 -2.133 10.240 1.00 73.75 97 LYS A O 1
ATOM 775 N N . GLN A 1 98 ? 15.644 -0.474 8.894 1.00 63.09 98 GLN A N 1
ATOM 776 C CA . GLN A 1 98 ? 16.226 0.589 9.718 1.00 63.09 98 GLN A CA 1
ATOM 777 C C . GLN A 1 98 ? 15.507 0.818 11.058 1.00 63.09 98 GLN A C 1
ATOM 779 O O . GLN A 1 98 ? 16.035 1.563 11.873 1.00 63.09 98 GLN A O 1
ATOM 784 N N . GLY A 1 99 ? 14.364 0.169 11.330 1.00 54.97 99 GLY A N 1
ATOM 785 C CA . GLY A 1 99 ? 13.756 0.070 12.672 1.00 54.97 99 GLY A CA 1
ATOM 786 C C . GLY A 1 99 ? 13.211 1.370 13.290 1.00 54.97 99 GLY A C 1
ATOM 787 O O . GLY A 1 99 ? 12.390 1.304 14.197 1.00 54.97 99 GLY A O 1
ATOM 788 N N . ASP A 1 100 ? 13.598 2.531 12.762 1.00 53.69 100 ASP A N 1
ATOM 789 C CA . ASP A 1 100 ? 13.255 3.880 13.241 1.00 53.69 100 ASP A CA 1
ATOM 790 C C . ASP A 1 100 ? 12.172 4.570 12.386 1.00 53.69 100 ASP A C 1
ATOM 792 O O . ASP A 1 100 ? 11.963 5.792 12.441 1.00 53.69 100 ASP A O 1
ATOM 796 N N . GLY A 1 101 ? 11.483 3.787 11.552 1.00 55.44 101 GLY A N 1
ATOM 797 C CA . GLY A 1 101 ? 10.386 4.266 10.721 1.00 55.44 101 GLY A CA 1
ATOM 798 C C . GLY A 1 101 ? 9.225 4.784 11.586 1.00 55.44 101 GLY A C 1
ATOM 799 O O . GLY A 1 101 ? 8.811 4.109 12.523 1.00 55.44 101 GLY A O 1
ATOM 800 N N . PRO A 1 102 ? 8.644 5.958 11.281 1.00 52.94 102 PRO A N 1
ATOM 801 C CA . PRO A 1 102 ? 7.572 6.573 12.078 1.00 52.94 102 PRO A CA 1
ATOM 802 C C . PRO A 1 102 ? 6.230 5.822 11.999 1.00 52.94 102 PRO A C 1
ATOM 804 O O . PRO A 1 102 ? 5.264 6.205 12.659 1.00 52.94 102 PRO A O 1
ATOM 807 N N . ILE A 1 103 ? 6.140 4.782 11.165 1.00 61.09 103 ILE A N 1
ATOM 808 C CA . ILE A 1 103 ? 4.922 4.006 10.946 1.00 61.09 103 ILE A CA 1
ATOM 809 C C . ILE A 1 103 ? 4.878 2.904 11.998 1.00 61.09 103 ILE A C 1
ATOM 811 O O . ILE A 1 103 ? 5.449 1.829 11.836 1.00 61.09 103 ILE A O 1
ATOM 815 N N . LEU A 1 104 ? 4.196 3.196 13.101 1.00 61.97 104 LEU A N 1
ATOM 816 C CA . LEU A 1 104 ? 3.845 2.190 14.093 1.00 61.97 104 LEU A CA 1
ATOM 817 C C . LEU A 1 104 ? 2.979 1.112 13.432 1.00 61.97 104 LEU A C 1
ATOM 819 O O . LEU A 1 104 ? 2.036 1.435 12.702 1.00 61.97 104 LEU A O 1
ATOM 823 N N . SER A 1 105 ? 3.259 -0.158 13.731 1.00 63.03 105 SER A N 1
ATOM 824 C CA . SER A 1 105 ? 2.390 -1.267 13.340 1.00 63.03 105 SER A CA 1
ATOM 825 C C . SER A 1 105 ? 0.958 -0.960 13.769 1.00 63.03 105 SER A C 1
ATOM 827 O O . SER A 1 105 ? 0.691 -0.704 14.947 1.00 63.03 105 SER A O 1
ATOM 829 N N . LEU A 1 106 ? 0.033 -0.960 12.808 1.00 61.41 106 LEU A N 1
ATOM 830 C CA . LEU A 1 106 ? -1.368 -0.670 13.089 1.00 61.41 106 LEU A CA 1
ATOM 831 C C . LEU A 1 106 ? -1.889 -1.657 14.134 1.00 61.41 106 LEU A C 1
ATOM 833 O O . LEU A 1 106 ? -1.837 -2.874 13.945 1.00 61.41 106 LEU A O 1
ATOM 837 N N . GLN A 1 107 ? -2.424 -1.130 15.236 1.00 62.69 107 GLN A N 1
ATOM 838 C CA . GLN A 1 107 ? -3.012 -1.967 16.269 1.00 62.69 107 GLN A CA 1
ATOM 839 C C . GLN A 1 107 ? -4.175 -2.769 15.674 1.00 62.69 107 GLN A C 1
ATOM 841 O O . GLN A 1 107 ? -5.125 -2.210 15.115 1.00 62.69 107 GLN A O 1
ATOM 846 N N . ASN A 1 108 ? -4.126 -4.093 15.821 1.00 64.31 108 ASN A N 1
ATOM 847 C CA . ASN A 1 108 ? -5.232 -4.950 15.423 1.00 64.31 108 ASN A CA 1
ATOM 848 C C . ASN A 1 108 ? -6.402 -4.739 16.392 1.00 64.31 108 ASN A C 1
ATOM 850 O O . ASN A 1 108 ? -6.423 -5.279 17.496 1.00 64.31 108 ASN A O 1
ATOM 854 N N . VAL A 1 109 ? -7.371 -3.919 15.985 1.00 73.81 109 VAL A N 1
ATOM 855 C CA . VAL A 1 109 ? -8.604 -3.711 16.747 1.00 73.81 109 VAL A CA 1
ATOM 856 C C . VAL A 1 109 ? -9.636 -4.747 16.295 1.00 73.81 109 VAL A C 1
ATOM 858 O O . VAL A 1 109 ? -10.136 -4.659 15.163 1.00 73.81 109 VAL A O 1
ATOM 861 N N . PRO A 1 110 ? -10.016 -5.716 17.149 1.00 67.88 110 PRO A N 1
ATOM 862 C CA . PRO A 1 110 ? -10.980 -6.738 16.778 1.00 67.88 110 PRO A CA 1
ATOM 863 C C . PRO A 1 110 ? -12.350 -6.101 16.522 1.00 67.88 110 PRO A C 1
ATOM 865 O O . PRO A 1 110 ? -13.081 -5.732 17.436 1.00 67.88 110 PRO A O 1
ATOM 868 N N . ARG A 1 111 ? -12.727 -5.982 15.243 1.00 71.00 111 ARG A N 1
ATOM 869 C CA . ARG A 1 111 ? -14.073 -5.564 14.820 1.00 71.00 111 ARG A CA 1
ATOM 870 C C . ARG A 1 111 ? -14.772 -6.643 14.001 1.00 71.00 111 ARG A C 1
ATOM 872 O O . ARG A 1 111 ? -14.169 -7.344 13.172 1.00 71.00 111 ARG A O 1
ATOM 879 N N . ARG A 1 112 ? -16.089 -6.749 14.194 1.00 77.50 112 ARG A N 1
ATOM 880 C CA . ARG A 1 112 ? -16.980 -7.535 13.332 1.00 77.50 112 ARG A CA 1
ATOM 881 C C . ARG A 1 112 ? -17.350 -6.697 12.109 1.00 77.50 112 ARG A C 1
ATOM 883 O O . ARG A 1 112 ? -17.925 -5.622 12.235 1.00 77.50 112 ARG A O 1
ATOM 890 N N . ALA A 1 113 ? -17.013 -7.190 10.918 1.00 78.94 113 ALA A N 1
ATOM 891 C CA . ALA A 1 113 ? -17.380 -6.525 9.672 1.00 78.94 113 ALA A CA 1
ATOM 892 C C . ALA A 1 113 ? -18.903 -6.592 9.449 1.00 78.94 113 ALA A C 1
ATOM 894 O O . ALA A 1 113 ? -19.502 -7.664 9.601 1.00 78.94 113 ALA A O 1
ATOM 895 N N . LYS A 1 114 ? -19.509 -5.458 9.070 1.00 86.25 114 LYS A N 1
ATOM 896 C CA . LYS A 1 114 ? -20.921 -5.365 8.654 1.00 86.25 114 LYS A CA 1
ATOM 897 C C . LYS A 1 114 ? -21.164 -6.166 7.363 1.00 86.25 114 LYS A C 1
ATOM 899 O O . LYS A 1 114 ? -20.221 -6.430 6.618 1.00 86.25 114 LYS A O 1
ATOM 904 N N . GLY A 1 115 ? -22.423 -6.521 7.083 1.00 88.56 115 GLY A N 1
ATOM 905 C CA . GLY A 1 115 ? -22.807 -7.317 5.904 1.00 88.56 115 GLY A CA 1
ATOM 906 C C . GLY A 1 115 ? -22.286 -6.746 4.580 1.00 88.56 115 GLY A C 1
ATO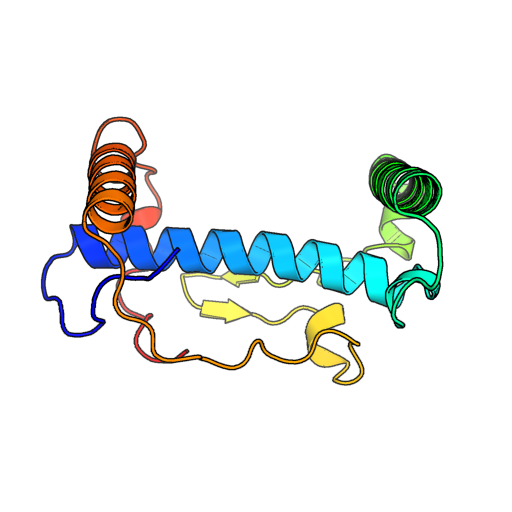M 907 O O . GLY A 1 115 ? -21.644 -7.464 3.823 1.00 88.56 115 GLY A O 1
ATOM 908 N N . GLN A 1 116 ? -22.433 -5.435 4.367 1.00 91.56 116 GLN A N 1
ATOM 909 C CA . GLN A 1 116 ? -21.944 -4.751 3.160 1.00 91.56 116 GLN A CA 1
ATOM 910 C C . GLN A 1 116 ? -20.425 -4.886 2.961 1.00 91.56 116 GLN A C 1
ATOM 912 O O . GLN A 1 116 ? -19.957 -5.190 1.871 1.00 91.56 116 GLN A O 1
ATOM 917 N N . ALA A 1 117 ? -19.635 -4.758 4.033 1.00 89.88 117 ALA A N 1
ATOM 918 C CA . ALA A 1 117 ? -18.183 -4.927 3.953 1.00 89.88 117 ALA A CA 1
ATOM 919 C C . ALA A 1 117 ? -17.778 -6.368 3.591 1.00 89.88 117 ALA A C 1
ATOM 921 O O . ALA A 1 117 ? -16.743 -6.576 2.959 1.00 89.88 117 ALA A O 1
ATOM 922 N N . LYS A 1 118 ? -18.587 -7.366 3.978 1.00 90.94 118 LYS A N 1
ATOM 923 C CA . LYS A 1 118 ? -18.389 -8.753 3.538 1.00 90.94 118 LYS A CA 1
ATOM 924 C C . LYS A 1 118 ? -18.737 -8.924 2.061 1.00 90.94 118 LYS A C 1
ATOM 926 O O . LYS A 1 118 ? -17.977 -9.589 1.374 1.00 90.94 118 LYS A O 1
ATOM 931 N N . ALA A 1 119 ? -19.820 -8.307 1.588 1.00 93.75 119 ALA A N 1
ATOM 932 C CA . ALA A 1 119 ? -20.221 -8.362 0.183 1.00 93.75 119 ALA A CA 1
ATOM 933 C C . ALA A 1 119 ? -19.150 -7.759 -0.741 1.00 93.75 119 ALA A C 1
ATOM 935 O O . ALA A 1 119 ? -18.771 -8.384 -1.722 1.00 93.75 119 ALA A O 1
ATOM 936 N N . VAL A 1 120 ? -18.578 -6.606 -0.374 1.00 94.62 120 VAL A N 1
ATOM 937 C CA . VAL A 1 120 ? -17.455 -5.999 -1.114 1.00 94.62 120 VAL A CA 1
ATOM 938 C C . VAL A 1 120 ? -16.248 -6.939 -1.161 1.00 94.62 120 VAL A C 1
ATOM 940 O O . VAL A 1 120 ? -15.643 -7.126 -2.213 1.00 94.62 120 VAL A O 1
ATOM 943 N N . ARG A 1 121 ? -15.902 -7.565 -0.030 1.00 93.88 121 ARG A N 1
ATOM 944 C CA . ARG A 1 121 ? -14.807 -8.542 0.017 1.00 93.88 121 ARG A CA 1
ATOM 945 C C . ARG A 1 121 ? -15.076 -9.756 -0.870 1.00 93.88 121 ARG A C 1
ATOM 947 O O . ARG A 1 121 ? -14.154 -10.231 -1.523 1.00 93.88 121 ARG A O 1
ATOM 954 N N . GLU A 1 122 ? -16.308 -10.250 -0.877 1.00 94.25 122 GLU A N 1
ATOM 955 C CA . GLU A 1 122 ? -16.722 -11.375 -1.714 1.00 94.25 122 GLU A CA 1
ATOM 956 C C . GLU A 1 122 ? -16.621 -11.015 -3.200 1.00 94.25 122 GLU A C 1
ATOM 958 O O . GLU A 1 122 ? -16.020 -11.763 -3.961 1.00 94.25 122 GLU A O 1
ATOM 963 N N . ALA A 1 123 ? -17.089 -9.828 -3.595 1.00 95.31 123 ALA A N 1
ATOM 964 C CA . ALA A 1 123 ? -16.981 -9.340 -4.968 1.00 95.31 123 ALA A CA 1
ATOM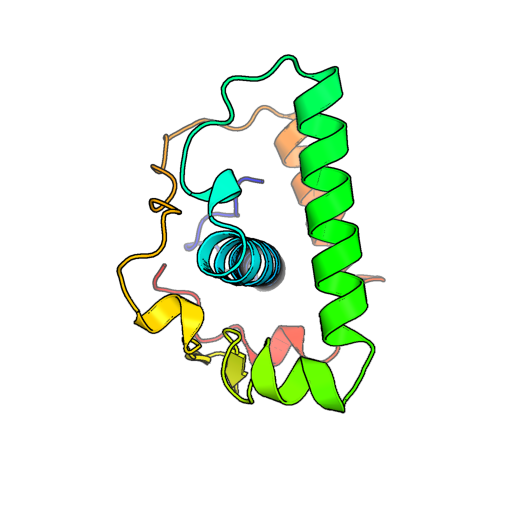 965 C C . ALA A 1 123 ? -15.518 -9.252 -5.439 1.00 95.31 123 ALA A C 1
ATOM 967 O O . ALA A 1 123 ? -15.186 -9.727 -6.525 1.00 95.31 123 ALA A O 1
ATOM 968 N N . PHE A 1 124 ? -14.615 -8.718 -4.608 1.00 94.69 124 PHE A N 1
ATOM 969 C CA . PHE A 1 124 ? -13.186 -8.717 -4.931 1.00 94.69 124 PHE A CA 1
ATOM 970 C C . PHE A 1 124 ? -12.599 -10.128 -4.987 1.00 94.69 124 PHE A C 1
ATOM 972 O O . PHE A 1 124 ? -11.821 -10.424 -5.889 1.00 94.69 124 PHE A O 1
ATOM 979 N N . ALA A 1 125 ? -12.964 -11.006 -4.051 1.00 93.00 125 ALA A N 1
ATOM 980 C CA . ALA A 1 125 ? -12.501 -12.389 -4.065 1.00 93.00 125 ALA A CA 1
ATOM 981 C C . ALA A 1 125 ? -12.937 -13.106 -5.351 1.00 93.00 125 ALA A C 1
ATOM 983 O O . ALA A 1 125 ? -12.110 -13.753 -5.984 1.00 93.00 125 ALA A O 1
ATOM 984 N N . GLN A 1 126 ? -14.185 -12.936 -5.785 1.00 95.38 126 GLN A N 1
ATOM 985 C CA . GLN A 1 126 ? -14.679 -13.484 -7.049 1.00 95.38 126 GLN A CA 1
ATOM 986 C C . GLN A 1 126 ? -13.917 -12.912 -8.247 1.00 95.38 126 GLN A C 1
ATOM 988 O O . GLN A 1 126 ? -13.460 -13.670 -9.098 1.00 95.38 126 GLN A O 1
ATOM 993 N N . TYR A 1 127 ? -13.705 -11.594 -8.286 1.00 95.62 127 TYR A N 1
ATOM 994 C CA . TYR A 1 127 ? -12.948 -10.950 -9.358 1.00 95.62 127 TYR A CA 1
ATOM 995 C C . TYR A 1 127 ? -11.519 -11.500 -9.474 1.00 95.62 127 TYR A C 1
ATOM 997 O O . TYR A 1 127 ? -11.127 -11.944 -10.551 1.00 95.62 127 TYR A O 1
ATOM 1005 N N . PHE A 1 128 ? -10.754 -11.534 -8.378 1.00 92.12 128 PHE A N 1
ATOM 1006 C CA . PHE A 1 128 ? -9.351 -11.979 -8.392 1.00 92.12 128 PHE A CA 1
ATOM 1007 C C . PHE A 1 128 ? -9.174 -13.474 -8.665 1.00 92.12 128 PHE A C 1
ATOM 1009 O O . PHE A 1 128 ? -8.094 -13.912 -9.054 1.00 92.12 128 PHE A O 1
ATOM 1016 N N . ASN A 1 129 ? -10.224 -14.267 -8.483 1.00 91.69 129 ASN A N 1
ATOM 1017 C CA . ASN A 1 129 ? -10.198 -15.673 -8.854 1.00 91.69 129 ASN A CA 1
ATOM 1018 C C . ASN A 1 129 ? -10.800 -15.964 -10.240 1.00 91.69 129 ASN A C 1
ATOM 1020 O O . ASN A 1 129 ? -10.590 -17.051 -10.770 1.00 91.69 129 ASN A O 1
ATOM 1024 N N . GLY A 1 130 ? -11.530 -15.012 -10.821 1.00 92.69 130 GLY A N 1
ATOM 1025 C CA . GLY A 1 130 ? -12.082 -15.083 -12.169 1.00 92.69 130 GLY A CA 1
ATOM 1026 C C . GLY A 1 130 ? -11.276 -14.233 -13.147 1.00 92.69 130 GLY A C 1
ATOM 1027 O O . GLY A 1 130 ? -10.110 -14.506 -13.424 1.00 92.69 130 GLY A O 1
ATOM 1028 N N . SER A 1 131 ? -11.901 -13.175 -13.665 1.00 93.56 131 SER A N 1
ATOM 1029 C CA . SER A 1 131 ? -11.329 -12.292 -14.693 1.00 93.56 131 SER A CA 1
ATOM 1030 C C . SER A 1 131 ? -10.043 -11.574 -14.273 1.00 93.56 131 SER A C 1
ATOM 1032 O O . SER A 1 131 ? -9.234 -11.225 -15.123 1.00 93.56 131 SER A O 1
ATOM 1034 N N . GLY A 1 132 ? -9.857 -11.333 -12.975 1.00 91.50 132 GLY A N 1
ATOM 1035 C CA . GLY A 1 132 ? -8.678 -10.684 -12.402 1.00 91.50 132 GLY A CA 1
ATOM 1036 C C . GLY A 1 132 ? -7.569 -11.651 -11.981 1.00 91.50 132 GLY A C 1
ATOM 1037 O O . GLY A 1 132 ? -6.637 -11.222 -11.302 1.00 91.50 132 GLY A O 1
ATOM 1038 N N . SER A 1 133 ? -7.676 -12.939 -12.322 1.00 91.19 133 SER A N 1
ATOM 1039 C CA . SER A 1 133 ? -6.691 -13.956 -11.949 1.00 91.19 133 SER A CA 1
ATOM 1040 C C . SER A 1 133 ? -5.348 -13.725 -12.635 1.00 91.19 133 SER A C 1
ATOM 1042 O O . SER A 1 133 ? -5.265 -13.618 -13.857 1.00 91.19 133 SER A O 1
ATOM 1044 N N . VAL A 1 134 ? -4.273 -13.723 -11.844 1.00 88.12 134 VAL A N 1
ATOM 1045 C CA . VAL A 1 134 ? -2.898 -13.563 -12.338 1.00 88.12 134 VAL A CA 1
ATOM 1046 C C . VAL A 1 134 ? -2.107 -14.879 -12.268 1.00 88.12 134 VAL A C 1
ATOM 1048 O O . VAL A 1 134 ? -2.259 -15.634 -11.306 1.00 88.12 134 VAL A O 1
ATOM 1051 N N . PRO A 1 135 ? -1.206 -15.175 -13.230 1.00 86.06 135 PRO A N 1
ATOM 1052 C CA . PRO A 1 135 ? -0.541 -16.484 -13.316 1.00 86.06 135 PRO A CA 1
ATOM 1053 C C . PRO A 1 135 ? 0.277 -16.882 -12.078 1.00 86.06 135 PRO A C 1
ATOM 1055 O O . PRO A 1 135 ? 0.422 -18.064 -11.766 1.00 86.06 135 PRO A O 1
ATOM 1058 N N . TRP A 1 136 ? 0.822 -15.904 -11.354 1.00 83.62 136 TRP A N 1
ATOM 1059 C CA . TRP A 1 136 ? 1.684 -16.135 -10.195 1.00 83.62 136 TRP A CA 1
ATOM 1060 C C . TRP A 1 136 ? 0.918 -16.349 -8.881 1.00 83.62 136 TRP A C 1
ATOM 1062 O O . TRP A 1 136 ? 1.499 -16.889 -7.942 1.00 83.62 136 TRP A O 1
ATOM 1072 N N . GLN A 1 137 ? -0.377 -16.016 -8.788 1.00 84.38 137 GLN A N 1
ATOM 1073 C CA . GLN A 1 137 ? -1.093 -16.016 -7.497 1.00 84.38 137 GLN A CA 1
ATOM 1074 C C . GLN A 1 137 ? -1.207 -17.395 -6.832 1.00 84.38 137 GLN A C 1
ATOM 1076 O O . GLN A 1 137 ? -1.342 -17.485 -5.616 1.00 84.38 137 GLN A O 1
ATOM 1081 N N . HIS A 1 138 ? -1.095 -18.471 -7.613 1.00 80.56 138 HIS A N 1
ATOM 1082 C CA . HIS A 1 138 ? -1.148 -19.848 -7.120 1.00 80.56 138 HIS A CA 1
ATOM 1083 C C . HIS A 1 138 ? 0.191 -20.345 -6.556 1.00 80.56 138 HIS A C 1
ATOM 1085 O O . HIS A 1 138 ? 0.213 -21.286 -5.763 1.00 80.56 138 HIS A O 1
ATOM 1091 N N . LYS A 1 139 ? 1.313 -19.715 -6.932 1.00 74.44 139 LYS A N 1
ATOM 1092 C CA . LYS A 1 139 ? 2.661 -20.138 -6.517 1.00 74.44 139 LYS A CA 1
ATOM 1093 C C . LYS A 1 139 ? 2.954 -19.800 -5.053 1.00 74.44 139 LYS A C 1
ATOM 1095 O O . LYS A 1 139 ? 3.650 -20.548 -4.378 1.00 74.44 139 LYS A O 1
ATOM 1100 N N . HIS A 1 140 ? 2.360 -18.723 -4.544 1.00 65.62 140 HIS A N 1
ATOM 1101 C CA . HIS A 1 140 ? 2.681 -18.142 -3.234 1.00 65.62 140 HIS A CA 1
ATOM 1102 C C . HIS A 1 140 ? 1.745 -18.602 -2.099 1.00 65.62 140 HIS A C 1
ATOM 1104 O O . HIS A 1 140 ? 1.800 -18.099 -0.978 1.00 65.62 140 HIS A O 1
ATOM 1110 N N . LEU A 1 141 ? 0.878 -19.589 -2.355 1.00 64.62 141 LEU A N 1
ATOM 1111 C CA . LEU A 1 141 ? -0.152 -20.017 -1.402 1.00 64.62 141 LEU A CA 1
ATOM 1112 C C . LEU A 1 141 ? 0.369 -20.863 -0.239 1.00 64.62 141 LEU A C 1
ATOM 1114 O O . LEU A 1 141 ? -0.379 -21.089 0.709 1.00 64.62 141 LEU A O 1
ATOM 1118 N N . LYS A 1 142 ? 1.621 -21.332 -0.273 1.00 53.28 142 LYS A N 1
ATOM 1119 C CA . LYS A 1 142 ? 2.162 -22.247 0.745 1.00 53.28 142 LYS A CA 1
ATOM 1120 C C . LYS A 1 142 ? 2.595 -21.570 2.058 1.00 53.28 142 LYS A C 1
ATOM 1122 O O . LYS A 1 142 ? 2.748 -22.289 3.035 1.00 53.28 142 LYS A O 1
ATOM 1127 N N . ILE A 1 143 ? 2.743 -20.239 2.118 1.00 50.72 143 ILE A N 1
ATOM 1128 C CA . ILE A 1 143 ? 3.588 -19.598 3.158 1.00 50.72 143 ILE A CA 1
ATOM 1129 C C . ILE A 1 143 ? 2.850 -18.553 4.034 1.00 50.72 143 ILE A C 1
ATOM 1131 O O . ILE A 1 143 ? 3.369 -18.096 5.044 1.00 50.72 143 ILE A O 1
ATOM 1135 N N . PHE A 1 144 ? 1.583 -18.225 3.757 1.00 44.75 144 PHE A N 1
ATOM 1136 C CA . PHE A 1 144 ? 0.821 -17.190 4.494 1.00 44.75 144 PHE A CA 1
ATOM 1137 C C . PHE A 1 144 ? 0.266 -17.611 5.875 1.00 44.75 144 PHE A C 1
ATOM 1139 O O . PHE A 1 144 ? -0.909 -17.385 6.181 1.00 44.75 144 PHE A O 1
ATOM 1146 N N . CYS A 1 145 ? 1.097 -18.237 6.710 1.00 35.75 145 CYS A N 1
ATOM 1147 C CA . CYS A 1 145 ? 0.725 -18.669 8.061 1.00 35.75 145 CYS A CA 1
ATOM 1148 C C . CYS A 1 145 ? 1.250 -17.772 9.197 1.00 35.75 145 CYS A C 1
ATOM 1150 O O . CYS A 1 145 ? 0.954 -18.065 10.351 1.00 35.75 145 CYS A O 1
ATOM 1152 N N . SER A 1 146 ? 1.980 -16.688 8.923 1.00 32.44 146 SER A N 1
ATOM 1153 C CA . SER A 1 146 ? 2.606 -15.895 9.992 1.00 32.44 146 SER A CA 1
ATOM 1154 C C . SER A 1 146 ? 2.804 -14.423 9.624 1.00 32.44 146 SER A C 1
ATOM 1156 O O . SER A 1 146 ? 3.914 -14.019 9.293 1.00 32.44 146 SER A O 1
ATOM 1158 N N . LEU A 1 147 ? 1.727 -13.638 9.682 1.00 37.09 147 LEU A N 1
ATOM 1159 C CA . LEU A 1 147 ? 1.739 -12.205 10.004 1.00 37.09 147 LEU A CA 1
ATOM 1160 C C . LEU A 1 147 ? 0.466 -11.888 10.795 1.00 37.09 147 LEU A C 1
ATOM 1162 O O . LEU A 1 147 ? -0.617 -12.317 10.332 1.00 37.09 147 LEU A O 1
#